Protein AF-A0A7J2KEU5-F1 (afdb_monomer)

Radius of gyration: 16.85 Å; Cα contacts (8 Å, |Δi|>4): 36; chains: 1; bounding box: 33×39×43 Å

Solvent-accessible surface area (backbone atoms only — not comparable to full-atom values): 4965 Å² total; per-residue (Å²): 132,66,67,66,64,56,51,53,51,48,55,48,50,71,52,47,53,56,51,51,44,35,54,51,14,54,53,36,44,77,69,67,47,95,61,16,65,63,42,34,52,52,29,50,53,50,58,63,46,48,61,52,54,54,42,52,51,49,38,54,50,24,59,74,69,67,38,62,68,62,28,51,52,45,48,52,54,48,50,53,51,52,51,52,51,51,52,71,74,76,109

Foldseek 3Di:
DDPVVVVVVVVCCLPVVLVVLCVVLVVCVVVVDVCSVVSNVVSVVSVLCSVLVVLVVQLVVCVVVVPPVSNVVSVVVNVVSVVVVVVVVVD

Structure (mmCIF, N/CA/C/O backbone):
data_AF-A0A7J2KEU5-F1
#
_entry.id   AF-A0A7J2KEU5-F1
#
loop_
_atom_site.group_PDB
_atom_site.id
_atom_site.type_symbol
_atom_site.label_atom_id
_atom_site.label_alt_id
_atom_site.label_comp_id
_atom_site.label_asym_id
_atom_site.label_entity_id
_atom_site.label_seq_id
_atom_site.pdbx_PDB_ins_code
_atom_site.Cartn_x
_atom_site.Cartn_y
_atom_site.Cartn_z
_atom_site.occupancy
_atom_site.B_iso_or_equiv
_atom_site.auth_seq_id
_atom_site.auth_comp_id
_atom_site.auth_asym_id
_atom_site.auth_atom_id
_atom_site.pdbx_PDB_model_num
ATOM 1 N N . MET A 1 1 ? -10.690 25.990 12.401 1.00 46.56 1 MET A N 1
ATOM 2 C CA . MET A 1 1 ? -9.794 25.425 11.364 1.00 46.56 1 MET A CA 1
ATOM 3 C C . MET A 1 1 ? -10.427 24.126 10.883 1.00 46.56 1 MET A C 1
ATOM 5 O O . MET A 1 1 ? -10.486 23.187 11.663 1.00 46.56 1 MET A O 1
ATOM 9 N N . ASN A 1 2 ? -11.031 24.119 9.688 1.00 46.22 2 ASN A N 1
ATOM 10 C CA . ASN A 1 2 ? -11.957 23.057 9.274 1.00 46.22 2 ASN A CA 1
ATOM 11 C C . ASN A 1 2 ? -11.186 21.787 8.869 1.00 46.22 2 ASN A C 1
ATOM 13 O O . ASN A 1 2 ? -10.334 21.845 7.971 1.00 46.22 2 ASN A O 1
ATOM 17 N N . ILE A 1 3 ? -11.449 20.675 9.562 1.00 53.78 3 ILE A N 1
ATOM 18 C CA . ILE A 1 3 ? -10.720 19.399 9.441 1.00 53.78 3 ILE A CA 1
ATOM 19 C C . ILE A 1 3 ? -10.789 18.875 7.995 1.00 53.78 3 ILE A C 1
ATOM 21 O O . ILE A 1 3 ? -9.775 18.422 7.455 1.00 53.78 3 ILE A O 1
ATOM 25 N N . ASP A 1 4 ? -11.913 19.103 7.315 1.00 53.72 4 ASP A N 1
ATOM 26 C CA . ASP A 1 4 ? -12.149 18.712 5.920 1.00 53.72 4 ASP A CA 1
ATOM 27 C C . ASP A 1 4 ? -11.182 19.358 4.919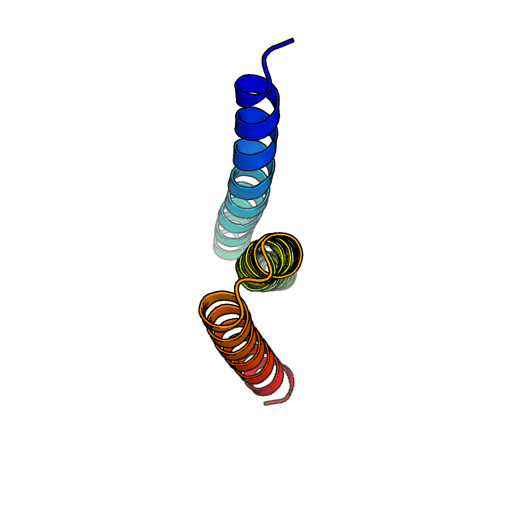 1.00 53.72 4 ASP A C 1
ATOM 29 O O . ASP A 1 4 ? -10.742 18.724 3.958 1.00 53.72 4 ASP A O 1
ATOM 33 N N . SER A 1 5 ? -10.756 20.604 5.158 1.00 56.78 5 SER A N 1
ATOM 34 C CA . SER A 1 5 ? -9.822 21.293 4.252 1.00 56.78 5 SER A CA 1
ATOM 35 C C . SER A 1 5 ? -8.408 20.707 4.314 1.00 56.78 5 SER A C 1
ATOM 37 O O . SER A 1 5 ? -7.666 20.730 3.327 1.00 56.78 5 SER A O 1
ATOM 39 N N . LYS A 1 6 ? -8.029 20.167 5.480 1.00 56.34 6 LYS A N 1
ATOM 40 C CA . LYS A 1 6 ? -6.703 19.597 5.728 1.00 56.34 6 LYS A CA 1
ATOM 41 C C . LYS A 1 6 ? -6.625 18.184 5.153 1.00 56.34 6 LYS A C 1
ATOM 43 O O . LYS A 1 6 ? -5.669 17.884 4.442 1.00 56.34 6 LYS A O 1
ATOM 48 N N . TYR A 1 7 ? -7.666 17.376 5.366 1.00 54.75 7 TYR A N 1
ATOM 49 C CA . TYR A 1 7 ? -7.790 16.049 4.760 1.00 54.75 7 TYR A CA 1
ATOM 50 C C . TYR A 1 7 ? -7.891 16.120 3.234 1.00 54.75 7 TYR A C 1
ATOM 52 O O . TYR A 1 7 ? -7.156 15.410 2.556 1.00 54.75 7 TYR A O 1
ATOM 60 N N . SER A 1 8 ? -8.681 17.045 2.674 1.00 60.28 8 SER A N 1
ATOM 61 C CA . SER A 1 8 ? -8.766 17.235 1.217 1.00 60.28 8 SER A CA 1
ATOM 62 C C . SER A 1 8 ? -7.414 17.596 0.591 1.00 60.28 8 SER A C 1
ATOM 64 O O . SER A 1 8 ? -7.060 17.066 -0.461 1.00 60.28 8 SER A O 1
ATOM 66 N N . LYS A 1 9 ? -6.615 18.455 1.244 1.00 63.06 9 LYS A N 1
ATOM 67 C CA . LYS A 1 9 ? -5.261 18.804 0.778 1.00 63.06 9 LYS A CA 1
ATOM 68 C C . LYS A 1 9 ? -4.290 17.629 0.848 1.00 63.06 9 LYS A C 1
ATOM 70 O O . LYS A 1 9 ? -3.468 17.490 -0.054 1.00 63.06 9 LYS A O 1
ATOM 75 N N . ILE A 1 10 ? -4.368 16.818 1.902 1.00 63.78 10 ILE A N 1
ATOM 76 C CA . ILE A 1 10 ? -3.522 15.632 2.058 1.00 63.78 10 ILE A CA 1
ATOM 77 C C . ILE A 1 10 ? -3.892 14.613 0.985 1.00 63.78 10 ILE A C 1
ATOM 79 O O . ILE A 1 10 ? -3.031 14.285 0.186 1.00 63.78 10 ILE A O 1
ATOM 83 N N . VAL A 1 11 ? -5.167 14.236 0.861 1.00 60.53 11 VAL A N 1
ATOM 84 C CA . VAL A 1 11 ? -5.653 13.291 -0.162 1.00 60.53 11 VAL A CA 1
ATOM 85 C C . VAL A 1 11 ? -5.281 13.748 -1.574 1.00 60.53 11 VAL A C 1
ATOM 87 O O . VAL A 1 11 ? -4.780 12.949 -2.363 1.00 60.53 11 VAL A O 1
ATOM 90 N N . ARG A 1 12 ? -5.426 15.048 -1.883 1.00 60.09 12 ARG A N 1
ATOM 91 C CA . ARG A 1 12 ? -4.967 15.589 -3.170 1.00 60.09 12 ARG A CA 1
ATOM 92 C C . ARG A 1 12 ? -3.472 15.406 -3.372 1.00 60.09 12 ARG A C 1
ATOM 94 O O . ARG A 1 12 ? -3.074 14.989 -4.447 1.00 60.09 12 ARG A O 1
ATOM 101 N N . LYS A 1 13 ? -2.637 15.705 -2.377 1.00 60.16 13 LYS A N 1
ATOM 102 C CA . LYS A 1 13 ? -1.184 15.522 -2.500 1.00 60.16 13 LYS A CA 1
ATOM 103 C C . LYS A 1 13 ? -0.805 14.046 -2.627 1.00 60.16 13 LYS A C 1
ATOM 105 O O . LYS A 1 13 ? 0.014 13.726 -3.479 1.00 60.16 13 LYS A O 1
ATOM 110 N N . THR A 1 14 ? -1.428 13.163 -1.851 1.00 59.78 14 THR A N 1
ATOM 111 C CA . THR A 1 14 ? -1.145 11.722 -1.865 1.00 59.78 14 THR A CA 1
ATOM 112 C C . THR A 1 14 ? -1.538 11.057 -3.184 1.00 59.78 14 THR A C 1
ATOM 114 O O . THR A 1 14 ? -0.913 10.073 -3.548 1.00 59.78 14 THR A O 1
ATOM 117 N N . LEU A 1 15 ? -2.527 11.588 -3.915 1.00 60.94 15 LEU A N 1
ATOM 118 C CA . LEU A 1 15 ? -2.943 11.065 -5.225 1.00 60.94 15 LEU A CA 1
ATOM 119 C C . LEU A 1 15 ? -2.287 11.790 -6.410 1.00 60.94 15 LEU A C 1
ATOM 121 O O . LEU A 1 15 ? -1.886 11.148 -7.375 1.00 60.94 15 LEU A O 1
ATOM 125 N N . ILE A 1 16 ? -2.146 13.120 -6.351 1.00 67.25 16 ILE A N 1
ATOM 126 C CA . ILE A 1 16 ? -1.611 13.922 -7.465 1.00 67.25 16 ILE A CA 1
ATOM 127 C C . ILE A 1 16 ? -0.106 13.720 -7.625 1.00 67.25 16 ILE A C 1
ATOM 129 O O . ILE A 1 16 ? 0.359 13.601 -8.751 1.00 67.25 16 ILE A O 1
ATOM 133 N N . ILE A 1 17 ? 0.666 13.683 -6.533 1.00 66.62 17 ILE A N 1
ATOM 134 C CA . ILE A 1 17 ? 2.129 13.536 -6.614 1.00 66.62 17 ILE A CA 1
ATOM 135 C C . ILE A 1 17 ? 2.523 12.234 -7.342 1.00 66.62 17 ILE A C 1
ATOM 137 O O . ILE A 1 17 ? 3.294 12.320 -8.297 1.00 66.62 17 ILE A O 1
ATOM 141 N N . PRO A 1 18 ? 1.975 11.056 -6.987 1.00 64.50 18 PRO A N 1
ATOM 142 C CA . PRO A 1 18 ? 2.261 9.833 -7.728 1.00 64.50 18 PRO A CA 1
ATOM 143 C C . PRO A 1 18 ? 1.777 9.874 -9.174 1.00 64.50 18 PRO A C 1
ATOM 145 O O . PRO A 1 18 ? 2.507 9.458 -10.067 1.00 64.50 18 PRO A O 1
ATOM 148 N N . LEU A 1 19 ? 0.587 10.428 -9.427 1.00 67.06 19 LEU A N 1
ATOM 149 C CA . LEU A 1 19 ? 0.063 10.560 -10.786 1.00 67.06 19 LEU A CA 1
ATOM 150 C C . LEU A 1 19 ? 0.996 11.408 -11.668 1.00 67.06 19 LEU A C 1
ATOM 152 O O . LEU A 1 19 ? 1.275 11.038 -12.805 1.00 67.06 19 LEU A O 1
ATOM 156 N N . VAL A 1 20 ? 1.527 12.512 -11.131 1.00 69.94 20 VAL A N 1
ATOM 157 C CA . VAL A 1 20 ? 2.492 13.375 -11.826 1.00 69.94 20 VAL A CA 1
ATOM 158 C C . VAL A 1 20 ? 3.793 12.624 -12.109 1.00 69.94 20 VAL A C 1
ATOM 160 O O . VAL A 1 20 ? 4.291 12.713 -13.226 1.00 69.94 20 VAL A O 1
ATOM 163 N N . ILE A 1 21 ? 4.317 11.847 -11.154 1.00 67.56 21 ILE A N 1
ATOM 164 C CA . ILE A 1 21 ? 5.539 11.044 -11.344 1.00 67.56 21 ILE A CA 1
ATOM 165 C C . ILE A 1 21 ? 5.350 10.011 -12.465 1.00 67.56 21 ILE A C 1
ATOM 167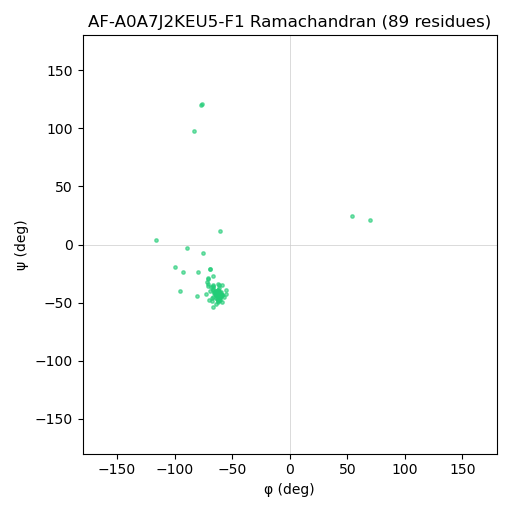 O O . ILE A 1 21 ? 6.236 9.850 -13.300 1.00 67.56 21 ILE A O 1
ATOM 171 N N . ILE A 1 22 ? 4.186 9.361 -12.533 1.00 64.62 22 ILE A N 1
ATOM 172 C CA . ILE A 1 22 ? 3.864 8.365 -13.566 1.00 64.62 22 ILE A CA 1
ATOM 173 C C . ILE A 1 22 ? 3.746 9.019 -14.941 1.00 64.62 22 ILE A C 1
ATOM 175 O O . ILE A 1 22 ? 4.375 8.559 -15.891 1.00 64.62 22 ILE A O 1
ATOM 179 N N . VAL A 1 23 ? 2.987 10.114 -15.053 1.00 68.56 23 VAL A N 1
ATOM 180 C CA . VAL A 1 23 ? 2.843 10.855 -16.316 1.00 68.56 23 VAL A CA 1
ATOM 181 C C . VAL A 1 23 ? 4.208 11.337 -16.804 1.00 68.56 23 VAL A C 1
ATOM 183 O O . VAL A 1 23 ? 4.534 11.175 -17.977 1.00 68.56 23 VAL A O 1
ATOM 186 N N . PHE A 1 24 ? 5.045 11.857 -15.903 1.00 66.62 24 PHE A N 1
ATOM 187 C CA . PHE A 1 24 ? 6.394 12.299 -16.242 1.00 66.62 24 PHE A CA 1
ATOM 188 C C . PHE A 1 24 ? 7.294 11.127 -16.663 1.00 66.62 24 PHE A C 1
ATOM 190 O O . PHE A 1 24 ? 8.010 11.239 -17.654 1.00 66.62 24 PHE A O 1
ATOM 197 N N . GLY A 1 25 ? 7.208 9.979 -15.983 1.00 63.03 25 GLY A N 1
ATOM 198 C CA . GLY A 1 25 ? 7.914 8.751 -16.358 1.00 63.03 25 GLY A CA 1
ATOM 199 C C . GLY A 1 25 ? 7.516 8.228 -17.743 1.00 63.03 25 GLY A C 1
ATOM 200 O O . GLY A 1 25 ? 8.391 7.895 -18.540 1.00 63.03 25 GLY A O 1
ATOM 201 N N . ILE A 1 26 ? 6.217 8.223 -18.072 1.00 64.94 26 ILE A N 1
ATOM 202 C CA . ILE A 1 26 ? 5.701 7.796 -19.387 1.00 64.94 26 ILE A CA 1
ATOM 203 C C . ILE A 1 26 ? 6.194 8.741 -20.486 1.00 64.94 26 ILE A C 1
ATOM 205 O O . ILE A 1 26 ? 6.631 8.292 -21.545 1.00 64.94 26 ILE A O 1
ATOM 209 N N . ILE A 1 27 ? 6.167 10.052 -20.228 1.00 65.44 27 ILE A N 1
ATOM 210 C CA . ILE A 1 27 ? 6.668 11.064 -21.162 1.00 65.44 27 ILE A CA 1
ATOM 211 C C . ILE A 1 27 ? 8.173 10.872 -21.394 1.00 65.44 27 ILE A C 1
ATOM 213 O O . ILE A 1 27 ? 8.596 10.765 -22.539 1.00 65.44 27 ILE A O 1
ATOM 217 N N . LEU A 1 28 ? 8.985 10.746 -20.338 1.00 60.59 28 LEU A N 1
ATOM 218 C CA . LEU A 1 28 ? 10.432 10.522 -20.465 1.00 60.59 28 LEU A CA 1
ATOM 219 C C . LEU A 1 28 ? 10.783 9.206 -21.173 1.00 60.59 28 LEU A C 1
ATOM 221 O O . LEU A 1 28 ? 11.780 9.157 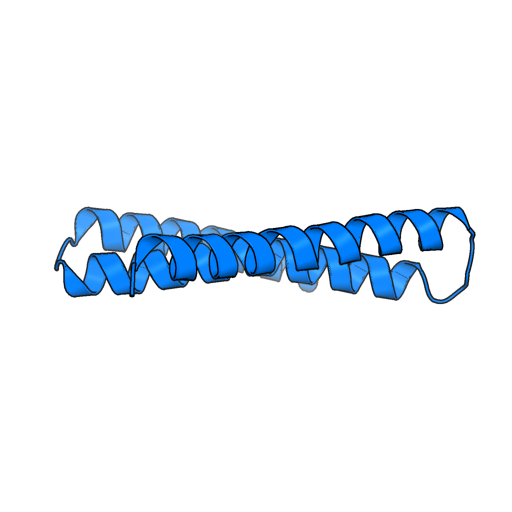-21.893 1.00 60.59 28 LEU A O 1
ATOM 225 N N . SER A 1 29 ? 9.979 8.157 -20.980 1.00 57.88 29 SER A N 1
ATOM 226 C CA . SER A 1 29 ? 10.154 6.861 -21.649 1.00 57.88 29 SER A CA 1
ATOM 227 C C . SER A 1 29 ? 9.866 6.935 -23.138 1.00 57.88 29 SER A C 1
ATOM 229 O O . SER A 1 29 ? 10.657 6.424 -23.927 1.00 57.88 29 SER A O 1
ATOM 231 N N . ASN A 1 30 ? 8.831 7.677 -23.533 1.00 58.62 30 ASN A N 1
ATOM 232 C CA . ASN A 1 30 ? 8.543 7.937 -24.942 1.00 58.62 30 ASN A CA 1
ATOM 233 C C . ASN A 1 30 ? 9.572 8.858 -25.622 1.00 58.62 30 ASN A C 1
ATOM 235 O O . ASN A 1 30 ? 9.689 8.831 -26.843 1.00 58.62 30 ASN A O 1
ATOM 239 N N . ILE A 1 31 ? 10.336 9.654 -24.862 1.00 61.59 31 ILE A N 1
ATOM 240 C CA . ILE A 1 31 ? 11.382 10.549 -25.401 1.00 61.59 31 ILE A CA 1
ATOM 241 C C . ILE A 1 31 ? 12.756 9.839 -25.488 1.00 61.59 31 ILE A C 1
ATOM 243 O O . ILE A 1 31 ? 13.718 10.406 -25.998 1.00 61.59 31 ILE A O 1
ATOM 247 N N . GLY A 1 32 ? 12.877 8.582 -25.039 1.00 49.56 32 GLY A N 1
ATOM 248 C CA . GLY A 1 32 ? 14.101 7.784 -25.217 1.00 49.56 32 GLY A CA 1
ATOM 249 C C . GLY A 1 32 ? 15.301 8.251 -24.382 1.00 49.56 32 GLY A C 1
ATOM 250 O O . GLY A 1 32 ? 16.445 7.933 -24.698 1.00 49.56 32 GLY A O 1
ATOM 251 N N . ILE A 1 33 ? 15.069 9.003 -23.302 1.00 57.56 33 ILE A N 1
ATOM 252 C CA . ILE A 1 33 ? 16.137 9.439 -22.395 1.00 57.56 33 ILE A CA 1
ATOM 253 C C . ILE A 1 33 ? 16.525 8.238 -21.521 1.00 57.56 33 ILE A C 1
ATOM 255 O O . ILE A 1 33 ? 15.681 7.694 -20.807 1.00 57.56 33 ILE A O 1
ATOM 259 N N . GLY A 1 34 ? 17.794 7.822 -21.565 1.00 51.66 34 GLY A N 1
ATOM 260 C CA . GLY A 1 34 ? 18.338 6.577 -20.985 1.00 51.66 34 GLY A CA 1
ATOM 261 C C . GLY A 1 34 ? 18.230 6.371 -19.460 1.00 51.66 34 GLY A C 1
ATOM 262 O O . GLY A 1 34 ? 18.844 5.450 -18.938 1.00 51.66 34 GLY A O 1
ATOM 263 N N . GLY A 1 35 ? 17.452 7.187 -18.742 1.00 56.25 35 GLY A N 1
ATOM 264 C CA . GLY A 1 35 ? 17.058 6.985 -17.334 1.00 56.25 35 GLY A CA 1
ATOM 265 C C . GLY A 1 35 ? 15.545 6.794 -17.126 1.00 56.25 35 GLY A C 1
ATOM 266 O O . GLY A 1 35 ? 15.070 6.718 -15.994 1.00 56.25 35 GLY A O 1
ATOM 267 N N . SER A 1 36 ? 14.775 6.742 -18.214 1.00 57.16 36 SER A N 1
ATOM 268 C CA . SER A 1 36 ? 13.310 6.728 -18.215 1.00 57.16 36 SER A CA 1
ATOM 269 C C . SER A 1 36 ? 12.681 5.429 -17.716 1.00 57.16 36 SER A C 1
ATOM 271 O O . SER A 1 36 ? 11.661 5.475 -17.031 1.00 57.16 36 SER A O 1
ATOM 273 N N . HIS A 1 37 ? 13.309 4.282 -17.982 1.00 60.22 37 HIS A N 1
ATOM 274 C CA . HIS A 1 37 ? 12.861 3.004 -17.433 1.00 60.22 37 HIS A CA 1
ATOM 275 C C . HIS A 1 37 ? 12.934 3.007 -15.908 1.00 60.22 37 HIS A C 1
ATOM 277 O O . HIS A 1 37 ? 11.959 2.657 -15.255 1.00 60.22 37 HIS A O 1
ATOM 283 N N . THR A 1 38 ? 14.038 3.467 -15.321 1.00 60.44 38 THR A N 1
ATOM 284 C CA . THR A 1 38 ? 14.209 3.503 -13.862 1.00 60.44 38 THR A CA 1
ATOM 285 C C . THR A 1 38 ? 13.173 4.409 -13.191 1.00 60.44 38 THR A C 1
ATOM 287 O O . THR A 1 38 ? 12.613 4.050 -12.161 1.00 60.44 38 THR A O 1
ATOM 290 N N . LEU A 1 39 ? 12.855 5.555 -13.802 1.00 61.78 39 LEU A N 1
ATOM 291 C CA . LEU A 1 39 ? 11.805 6.468 -13.333 1.00 61.78 39 LEU A CA 1
ATOM 292 C C . LEU A 1 39 ? 10.397 5.869 -13.447 1.00 61.78 39 LEU A C 1
ATOM 294 O O . LEU A 1 39 ? 9.588 6.053 -12.539 1.00 61.78 39 LEU A O 1
ATOM 298 N N . LEU A 1 40 ? 10.114 5.127 -14.519 1.00 63.69 40 LEU A N 1
ATOM 299 C CA . LEU A 1 40 ? 8.871 4.371 -14.659 1.00 63.69 40 LEU A CA 1
ATOM 300 C C . LEU A 1 40 ? 8.747 3.262 -13.615 1.00 63.69 40 LEU A C 1
ATOM 302 O O . LEU A 1 40 ? 7.691 3.141 -13.008 1.00 63.69 40 LEU A O 1
ATOM 306 N N . TRP A 1 41 ? 9.815 2.504 -13.360 1.00 65.62 41 TRP A N 1
ATOM 307 C CA . TRP A 1 41 ? 9.847 1.477 -12.315 1.00 65.62 41 TRP A CA 1
ATOM 308 C C . TRP A 1 41 ? 9.618 2.081 -10.928 1.00 65.62 41 TRP A C 1
ATOM 310 O O . TRP A 1 41 ? 8.797 1.574 -10.172 1.00 65.62 41 TRP A O 1
ATOM 320 N N . ILE A 1 42 ? 10.259 3.211 -10.612 1.00 65.44 42 ILE A N 1
ATOM 321 C CA . ILE A 1 42 ? 10.017 3.940 -9.358 1.00 65.44 42 ILE A CA 1
ATOM 322 C C . I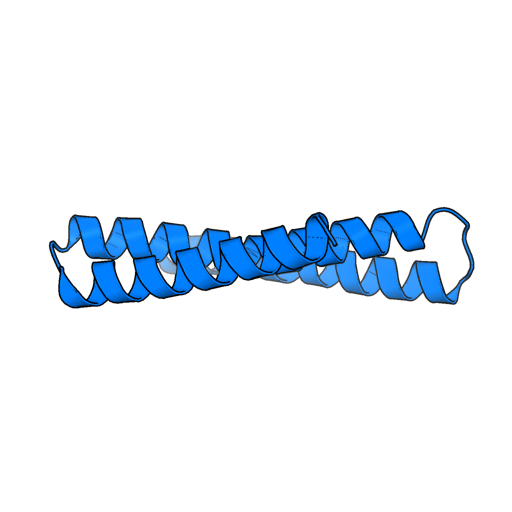LE A 1 42 ? 8.559 4.419 -9.282 1.00 65.44 42 ILE A C 1
ATOM 324 O O . ILE A 1 42 ? 7.922 4.270 -8.243 1.00 65.44 42 ILE A O 1
ATOM 328 N N . GLY A 1 43 ? 8.004 4.954 -10.373 1.00 63.78 43 GLY A N 1
ATOM 329 C CA . GLY A 1 43 ? 6.600 5.365 -10.443 1.00 63.78 43 GLY A CA 1
ATOM 330 C C . GLY A 1 43 ? 5.620 4.201 -10.259 1.00 63.78 43 GLY A C 1
ATOM 331 O O . GLY A 1 43 ? 4.625 4.355 -9.554 1.00 63.78 43 GLY A O 1
ATOM 332 N N . LEU A 1 44 ? 5.925 3.036 -10.834 1.00 66.31 44 LEU A N 1
ATOM 333 C CA . LEU A 1 44 ? 5.138 1.809 -10.707 1.00 66.31 44 LEU A CA 1
ATOM 334 C C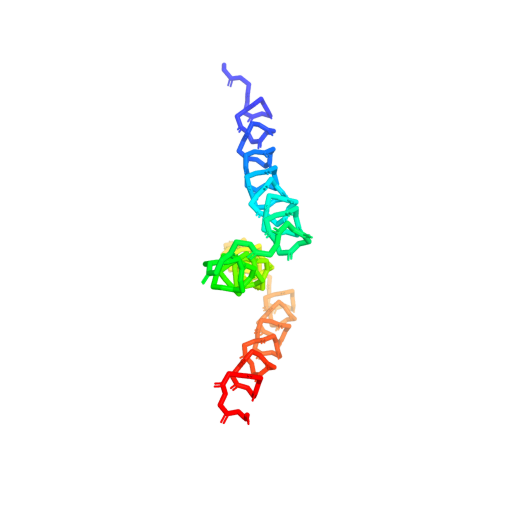 . LEU A 1 44 ? 5.180 1.269 -9.270 1.00 66.31 44 LEU A C 1
ATOM 336 O O . LEU A 1 44 ? 4.136 1.000 -8.689 1.00 66.31 44 LEU A O 1
ATOM 340 N N . ILE A 1 45 ? 6.368 1.221 -8.658 1.00 66.06 45 ILE A N 1
ATOM 341 C CA . ILE A 1 45 ? 6.558 0.815 -7.257 1.00 66.06 45 ILE A CA 1
ATOM 342 C C . ILE A 1 45 ? 5.788 1.751 -6.320 1.00 66.06 45 ILE A C 1
ATOM 344 O O . ILE A 1 45 ? 5.093 1.302 -5.411 1.00 66.06 45 ILE A O 1
ATOM 348 N N . ILE A 1 46 ? 5.866 3.067 -6.543 1.00 67.44 46 ILE A N 1
ATOM 349 C CA . ILE A 1 46 ? 5.098 4.039 -5.755 1.00 67.44 46 ILE A CA 1
ATOM 350 C C . ILE A 1 46 ? 3.591 3.810 -5.946 1.00 67.44 46 ILE A C 1
ATOM 352 O O . ILE A 1 46 ? 2.845 3.900 -4.971 1.00 67.44 46 ILE A O 1
ATOM 356 N N . LEU A 1 47 ? 3.135 3.485 -7.161 1.00 65.25 47 LEU A N 1
ATOM 357 C CA . LEU A 1 47 ? 1.729 3.184 -7.432 1.00 65.25 47 LEU A CA 1
ATOM 358 C C . LEU A 1 47 ? 1.250 1.933 -6.684 1.00 65.25 47 LE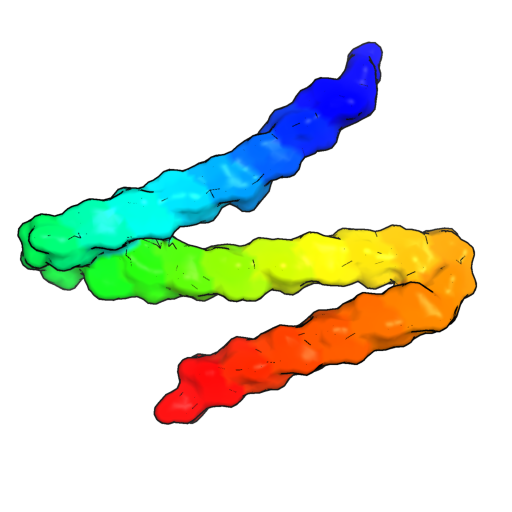U A C 1
ATOM 360 O O . LEU A 1 47 ? 0.151 1.952 -6.139 1.00 65.25 47 LEU A O 1
ATOM 364 N N . GLU A 1 48 ? 2.071 0.889 -6.601 1.00 67.50 48 GLU A N 1
ATOM 365 C CA . GLU A 1 48 ? 1.759 -0.335 -5.850 1.00 67.50 48 GLU A CA 1
ATOM 366 C C . GLU A 1 48 ? 1.777 -0.127 -4.326 1.00 67.50 48 GLU A C 1
ATOM 368 O O . GLU A 1 48 ? 1.018 -0.764 -3.592 1.00 67.50 48 GLU A O 1
ATOM 373 N N . LEU A 1 49 ? 2.581 0.820 -3.832 1.00 69.94 49 LEU A N 1
ATOM 374 C CA . LEU A 1 49 ? 2.677 1.140 -2.404 1.00 69.94 49 LEU A CA 1
ATOM 375 C C . LEU A 1 49 ? 1.527 2.027 -1.884 1.00 69.94 49 LEU A C 1
ATOM 377 O O . LEU A 1 49 ? 1.217 1.991 -0.690 1.00 69.94 49 LEU A O 1
ATOM 381 N N . ILE A 1 50 ? 0.857 2.808 -2.739 1.00 73.94 50 ILE A N 1
ATOM 382 C CA . ILE A 1 50 ? -0.276 3.669 -2.333 1.00 73.94 50 ILE A CA 1
ATOM 383 C C . ILE A 1 50 ? -1.480 2.868 -1.805 1.00 73.94 50 ILE A C 1
ATOM 385 O O . ILE A 1 50 ? -1.987 3.222 -0.735 1.00 73.94 50 ILE A O 1
ATOM 389 N N . PRO A 1 51 ? -1.944 1.792 -2.474 1.00 74.56 51 PRO A N 1
ATOM 390 C CA . PRO A 1 51 ? -2.976 0.905 -1.939 1.00 74.56 51 PRO A CA 1
ATOM 391 C C . PRO A 1 51 ? -2.610 0.339 -0.565 1.00 74.56 51 PRO A C 1
ATOM 393 O O . PRO A 1 51 ? -3.455 0.286 0.326 1.00 74.56 51 PRO A O 1
ATOM 396 N N . LEU A 1 52 ? -1.338 -0.014 -0.367 1.00 80.06 52 LEU A N 1
ATOM 397 C CA . LEU A 1 52 ? -0.802 -0.516 0.899 1.00 80.06 52 LEU A CA 1
ATOM 398 C C . LEU A 1 52 ? -0.864 0.529 2.021 1.00 80.06 52 LEU A C 1
ATOM 400 O O . LEU A 1 52 ? -1.238 0.208 3.154 1.00 80.06 52 LEU A O 1
ATOM 404 N N . LEU A 1 53 ? -0.567 1.793 1.714 1.00 78.25 53 LEU A N 1
ATOM 405 C CA . LEU A 1 53 ? -0.746 2.908 2.651 1.00 78.25 53 LEU A CA 1
ATOM 406 C C . LEU A 1 53 ? -2.227 3.132 2.998 1.00 78.25 53 LEU A C 1
ATOM 408 O O . LEU A 1 53 ? -2.566 3.348 4.160 1.00 78.25 53 LEU A O 1
ATOM 412 N N . GLY A 1 54 ? -3.129 3.035 2.019 1.00 77.75 54 GLY A N 1
ATOM 413 C CA . GLY A 1 54 ? -4.573 3.121 2.261 1.00 77.75 54 GLY A CA 1
ATOM 414 C C . GLY A 1 54 ? -5.092 1.991 3.158 1.00 77.75 54 GLY A C 1
ATOM 415 O O . GLY A 1 54 ? -5.840 2.234 4.108 1.00 77.75 54 GLY A O 1
ATOM 416 N N . LEU A 1 55 ? -4.643 0.762 2.906 1.00 82.00 55 LEU A N 1
ATOM 417 C CA . LEU A 1 55 ? -5.022 -0.423 3.676 1.00 82.00 55 LEU A CA 1
ATOM 418 C C . LEU A 1 55 ? -4.468 -0.418 5.102 1.00 82.00 55 LEU A C 1
ATOM 420 O O . LEU A 1 55 ? -5.167 -0.806 6.035 1.00 82.00 55 LEU A O 1
ATOM 424 N N . SER A 1 56 ? -3.250 0.081 5.308 1.00 79.00 56 SER A N 1
ATOM 425 C CA . SER A 1 56 ? -2.682 0.232 6.654 1.00 79.00 56 SER A CA 1
ATOM 426 C C . SER A 1 56 ? -3.436 1.275 7.489 1.00 79.00 56 SER A C 1
ATOM 428 O O . SER A 1 56 ? -3.669 1.050 8.679 1.00 79.00 56 SER A O 1
ATOM 430 N N . VAL A 1 57 ? -3.919 2.363 6.880 1.00 82.25 57 VAL A N 1
ATOM 431 C CA . VAL A 1 57 ? -4.823 3.314 7.555 1.00 82.25 57 VAL A CA 1
ATOM 432 C C . VAL A 1 57 ? -6.159 2.653 7.916 1.00 82.25 57 VAL A C 1
ATOM 434 O O . VAL A 1 57 ? -6.639 2.840 9.036 1.00 82.25 57 VAL A O 1
ATOM 437 N N . LEU A 1 58 ? -6.735 1.846 7.018 1.00 81.81 58 LEU A N 1
ATOM 438 C CA . LEU A 1 58 ? -7.961 1.079 7.284 1.00 81.81 58 LEU A CA 1
ATOM 439 C C . LEU A 1 58 ? -7.780 0.079 8.432 1.00 81.81 58 LEU A C 1
ATOM 441 O O . LEU A 1 58 ? -8.628 0.006 9.317 1.00 81.81 58 LEU A O 1
ATOM 445 N N . LEU A 1 59 ? -6.654 -0.634 8.483 1.00 84.25 59 LEU A N 1
ATOM 446 C CA . LEU A 1 59 ? -6.333 -1.553 9.578 1.00 84.25 59 LEU A CA 1
ATOM 447 C C . LEU A 1 59 ? -6.258 -0.834 10.929 1.00 84.25 59 LEU A C 1
ATOM 449 O O . LEU A 1 59 ? -6.841 -1.301 11.907 1.00 84.25 59 LEU A O 1
ATOM 453 N N . ILE A 1 60 ? -5.599 0.328 10.988 1.00 84.88 60 ILE A N 1
ATOM 454 C CA . ILE A 1 60 ? -5.544 1.153 12.206 1.00 84.88 60 ILE A CA 1
ATOM 455 C C . ILE A 1 60 ? -6.948 1.627 12.600 1.00 84.88 60 ILE A C 1
ATOM 457 O O . ILE A 1 60 ? -7.292 1.642 13.784 1.00 84.88 60 ILE A O 1
ATOM 461 N N . TYR A 1 61 ? -7.764 2.011 11.619 1.00 85.38 61 TYR A N 1
ATOM 462 C CA . TYR A 1 61 ? -9.132 2.460 11.842 1.00 85.38 61 TYR A CA 1
ATOM 463 C C . TYR A 1 61 ? -10.016 1.345 12.421 1.00 85.38 61 TYR A C 1
ATOM 465 O O . TYR A 1 61 ? -10.616 1.534 13.480 1.00 85.38 61 TYR A O 1
ATOM 473 N N . TYR A 1 62 ? -10.031 0.159 11.806 1.00 86.00 62 TYR A N 1
ATOM 474 C CA . TYR A 1 62 ? -10.821 -0.977 12.290 1.00 86.00 62 TYR A CA 1
ATOM 475 C C . TYR A 1 62 ? -10.319 -1.519 13.632 1.00 86.00 62 TYR A C 1
ATOM 477 O O . TYR A 1 62 ? -11.127 -1.853 14.500 1.00 86.00 62 TYR A O 1
ATOM 485 N N . ALA A 1 63 ? -9.002 -1.505 13.870 1.00 83.56 63 ALA A N 1
ATOM 486 C CA . ALA A 1 63 ? -8.433 -1.854 15.170 1.00 83.56 63 ALA A CA 1
ATOM 487 C C . ALA A 1 63 ? -8.925 -0.914 16.284 1.00 83.56 63 ALA A C 1
ATOM 489 O O . ALA A 1 63 ? -9.270 -1.370 17.375 1.00 83.56 63 ALA A O 1
ATOM 490 N N . ARG A 1 64 ? -9.015 0.397 16.009 1.00 84.38 64 ARG A N 1
ATOM 491 C CA . ARG A 1 64 ? -9.560 1.383 16.959 1.00 84.38 64 ARG A CA 1
ATOM 492 C C . ARG A 1 64 ? -11.050 1.197 17.216 1.00 84.38 64 ARG A C 1
ATOM 494 O O . ARG A 1 64 ? -11.485 1.376 18.350 1.00 84.38 64 ARG A O 1
ATOM 501 N N . LEU A 1 65 ? -11.812 0.821 16.193 1.00 88.25 65 LEU A N 1
ATOM 502 C CA . LEU A 1 65 ? -13.239 0.523 16.321 1.00 88.25 65 LEU A CA 1
ATOM 503 C C . LEU A 1 65 ? -13.527 -0.837 16.976 1.00 88.25 65 LEU A C 1
ATOM 505 O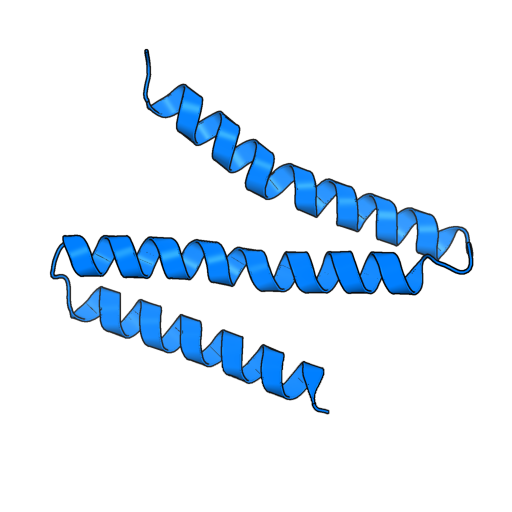 O . LEU A 1 65 ? -14.681 -1.120 17.280 1.00 88.25 65 LEU A O 1
ATOM 509 N N . LYS A 1 66 ? -12.499 -1.668 17.218 1.00 87.50 66 LYS A N 1
ATOM 510 C CA . LYS A 1 66 ? -12.628 -3.071 17.662 1.00 87.50 66 LYS A CA 1
ATOM 511 C C . LYS A 1 66 ? -13.519 -3.917 16.740 1.00 87.50 66 LYS A C 1
ATOM 513 O O . LYS A 1 66 ? -14.059 -4.938 17.165 1.00 87.50 66 LYS A O 1
ATOM 518 N N . ASP A 1 67 ? -13.639 -3.506 15.483 1.00 85.75 67 ASP A N 1
ATOM 519 C CA . ASP A 1 67 ? -14.413 -4.199 14.464 1.00 85.75 67 ASP A CA 1
ATOM 520 C C . ASP A 1 67 ? -13.561 -5.325 13.874 1.00 85.75 67 ASP A C 1
ATOM 522 O O . ASP A 1 67 ? -12.680 -5.107 13.040 1.00 85.75 67 ASP A O 1
ATOM 526 N N . LYS A 1 68 ? -13.783 -6.539 14.381 1.00 85.00 68 LYS A N 1
ATOM 527 C CA . LYS A 1 68 ? -12.965 -7.709 14.048 1.00 85.00 68 LYS A CA 1
ATOM 528 C C . LYS A 1 68 ? -13.199 -8.201 12.623 1.00 85.00 68 LYS A C 1
ATOM 530 O O . LYS A 1 68 ? -12.249 -8.653 11.993 1.00 85.00 68 LYS A O 1
ATOM 535 N N . GLU A 1 69 ? -14.424 -8.118 12.115 1.00 85.62 69 GLU A N 1
ATOM 536 C CA . GLU A 1 69 ? -14.782 -8.658 10.799 1.00 85.62 69 GLU A CA 1
AT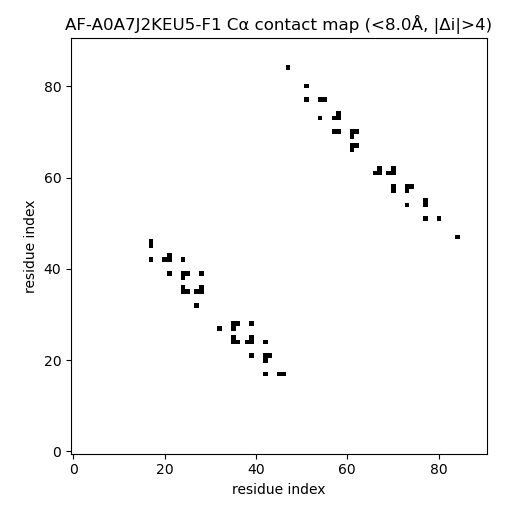OM 537 C C . GLU A 1 69 ? -14.137 -7.830 9.683 1.00 85.62 69 GLU A C 1
ATOM 539 O O . GLU A 1 69 ? -13.449 -8.366 8.805 1.00 85.62 69 GLU A O 1
ATOM 544 N N . ASN A 1 70 ? -14.259 -6.504 9.777 1.00 82.56 70 ASN A N 1
ATOM 545 C CA . ASN A 1 70 ? -13.656 -5.596 8.807 1.00 82.56 70 ASN A CA 1
ATOM 546 C C . ASN A 1 70 ? -12.130 -5.524 8.949 1.00 82.56 70 ASN A C 1
ATOM 548 O O . ASN A 1 70 ? -11.424 -5.417 7.945 1.00 82.56 70 ASN A O 1
ATOM 552 N N . PHE A 1 71 ? -11.601 -5.667 10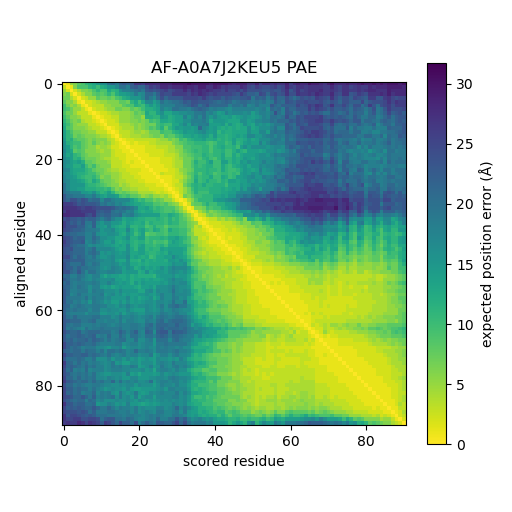.170 1.00 86.62 71 PHE A N 1
ATOM 553 C CA . PHE A 1 71 ? -10.158 -5.775 10.389 1.00 86.62 71 PHE A CA 1
ATOM 554 C C . PHE A 1 71 ? -9.565 -7.011 9.705 1.00 86.62 71 PHE A C 1
ATOM 556 O O . PHE A 1 71 ? -8.576 -6.890 8.986 1.00 86.62 71 PHE A O 1
ATOM 563 N N . ILE A 1 72 ? -10.176 -8.189 9.884 1.00 86.00 72 ILE A N 1
ATOM 564 C CA . ILE A 1 72 ? -9.710 -9.431 9.250 1.00 86.00 72 ILE A CA 1
ATOM 565 C C . ILE A 1 72 ? -9.801 -9.315 7.726 1.00 86.00 72 ILE A C 1
ATOM 567 O O . ILE A 1 72 ? -8.852 -9.668 7.031 1.00 86.00 72 ILE A O 1
ATOM 571 N N . THR A 1 73 ? -10.892 -8.756 7.201 1.00 86.19 73 THR A N 1
ATOM 572 C CA . THR A 1 73 ? -11.060 -8.560 5.753 1.00 86.19 73 THR A CA 1
ATOM 573 C C . THR A 1 73 ? -9.974 -7.646 5.177 1.00 86.19 73 THR A C 1
ATOM 575 O O . THR A 1 73 ? -9.310 -8.004 4.203 1.00 86.19 73 THR A O 1
ATOM 578 N N . ALA A 1 74 ? -9.719 -6.498 5.814 1.00 84.25 74 ALA A N 1
ATOM 579 C CA . ALA A 1 74 ? -8.646 -5.590 5.411 1.00 84.25 74 ALA A CA 1
ATOM 580 C C . ALA A 1 74 ? -7.260 -6.251 5.515 1.00 84.25 74 ALA A C 1
ATOM 582 O O . ALA A 1 74 ? -6.408 -6.038 4.650 1.00 84.25 74 ALA A O 1
ATOM 583 N N . LEU A 1 75 ? -7.036 -7.087 6.534 1.00 87.75 75 LEU A N 1
ATOM 584 C CA . LEU A 1 75 ? -5.787 -7.826 6.723 1.00 87.75 75 LEU A CA 1
ATOM 585 C C . LEU A 1 75 ? -5.551 -8.821 5.579 1.00 87.75 75 LEU A C 1
ATOM 587 O O . LEU A 1 75 ? -4.458 -8.854 5.018 1.00 87.75 75 LEU A O 1
ATOM 591 N N . VAL A 1 76 ? -6.577 -9.589 5.204 1.00 88.19 76 VAL A N 1
ATOM 592 C CA . VAL A 1 76 ? -6.512 -10.570 4.109 1.00 88.19 76 VAL A CA 1
ATOM 593 C C . VAL A 1 76 ? -6.207 -9.883 2.778 1.00 88.19 76 VAL A C 1
ATOM 595 O O . VAL A 1 76 ? -5.316 -10.325 2.055 1.00 88.19 76 VAL A O 1
ATOM 598 N N . ILE A 1 77 ? -6.881 -8.768 2.479 1.00 86.12 77 ILE A N 1
ATOM 599 C CA . ILE A 1 77 ? -6.627 -7.984 1.260 1.00 86.12 77 ILE A CA 1
ATOM 600 C C . ILE A 1 77 ? -5.186 -7.452 1.250 1.00 86.12 77 ILE A C 1
ATOM 602 O O . ILE A 1 77 ? -4.497 -7.537 0.234 1.00 86.12 77 ILE A O 1
ATOM 606 N N . THR A 1 78 ? -4.703 -6.951 2.390 1.00 85.19 78 THR A N 1
ATOM 607 C CA . THR A 1 78 ? -3.326 -6.450 2.527 1.00 85.19 78 THR A CA 1
ATOM 608 C C . THR A 1 78 ? -2.299 -7.553 2.274 1.00 85.19 78 THR A C 1
ATOM 610 O O . THR A 1 78 ? -1.358 -7.352 1.508 1.00 85.19 78 THR A O 1
ATOM 613 N N . LEU A 1 79 ? -2.497 -8.736 2.865 1.00 86.75 79 LEU A N 1
ATOM 614 C CA . LEU A 1 79 ? -1.637 -9.905 2.660 1.00 86.75 79 LEU A CA 1
ATOM 615 C C . LEU A 1 79 ? -1.616 -10.349 1.198 1.00 86.75 79 LEU A C 1
ATOM 617 O O . LEU A 1 79 ? -0.543 -10.596 0.656 1.00 86.75 79 LEU A O 1
ATOM 621 N N . PHE A 1 80 ? -2.779 -10.406 0.547 1.00 86.25 80 PHE A N 1
ATOM 622 C CA . PHE A 1 80 ? -2.878 -10.784 -0.860 1.00 86.25 80 PHE A CA 1
ATOM 623 C C . PHE A 1 80 ? -2.064 -9.849 -1.765 1.00 86.25 80 PHE A C 1
ATOM 625 O O . PHE A 1 80 ? -1.338 -10.314 -2.642 1.00 86.25 80 PHE A O 1
ATOM 632 N N . ILE A 1 81 ? -2.132 -8.537 -1.533 1.00 82.12 81 ILE A N 1
ATOM 633 C CA . ILE A 1 81 ? -1.360 -7.556 -2.309 1.00 82.12 81 ILE A CA 1
ATOM 634 C C . ILE A 1 81 ? 0.141 -7.706 -2.042 1.00 82.12 81 ILE A C 1
ATOM 636 O O . ILE A 1 81 ? 0.915 -7.748 -2.993 1.00 82.12 81 ILE A O 1
ATOM 640 N N . ILE A 1 82 ? 0.559 -7.855 -0.779 1.00 83.31 82 ILE A N 1
ATOM 641 C CA . ILE A 1 82 ? 1.976 -8.061 -0.427 1.00 83.31 82 ILE A CA 1
ATOM 642 C C . ILE A 1 82 ? 2.537 -9.312 -1.110 1.00 83.31 82 ILE A C 1
ATOM 644 O O . ILE A 1 82 ? 3.641 -9.267 -1.646 1.00 83.31 82 ILE A O 1
ATOM 648 N N . ILE A 1 83 ? 1.780 -10.412 -1.117 1.00 84.12 83 ILE A N 1
ATOM 649 C CA . ILE A 1 83 ? 2.185 -11.658 -1.776 1.00 84.12 83 ILE A CA 1
ATOM 650 C C . ILE A 1 83 ? 2.345 -11.442 -3.283 1.00 84.12 83 ILE A C 1
ATOM 652 O O . ILE A 1 83 ? 3.354 -11.859 -3.842 1.00 84.12 83 ILE A O 1
ATOM 656 N N . ASN A 1 84 ? 1.400 -10.761 -3.937 1.00 78.06 84 ASN A N 1
ATOM 657 C CA . ASN A 1 84 ? 1.503 -10.474 -5.371 1.00 78.06 84 ASN A CA 1
ATOM 658 C C . ASN A 1 84 ? 2.713 -9.593 -5.705 1.00 78.06 84 ASN A C 1
ATOM 660 O O . ASN A 1 84 ? 3.414 -9.875 -6.673 1.00 78.06 84 ASN A O 1
ATOM 664 N N . ILE A 1 85 ? 2.996 -8.574 -4.888 1.00 75.31 85 ILE A N 1
ATOM 665 C CA . ILE A 1 85 ? 4.192 -7.740 -5.059 1.00 75.31 85 ILE A CA 1
ATOM 666 C C . ILE A 1 85 ? 5.450 -8.592 -4.888 1.00 75.31 85 ILE A C 1
ATOM 668 O O . ILE A 1 85 ? 6.326 -8.546 -5.739 1.00 75.31 85 ILE A O 1
ATOM 672 N N . LEU A 1 86 ? 5.534 -9.412 -3.833 1.00 77.62 86 LEU A N 1
ATOM 673 C CA . LEU A 1 86 ? 6.676 -10.302 -3.603 1.00 77.62 86 LEU A CA 1
ATOM 674 C C . LEU A 1 86 ? 6.913 -11.251 -4.780 1.00 77.62 86 LEU A C 1
ATOM 676 O O . LEU A 1 86 ? 8.052 -11.386 -5.209 1.00 77.62 86 LEU A O 1
ATOM 680 N N . ILE A 1 87 ? 5.858 -11.871 -5.319 1.00 78.19 87 ILE A N 1
ATOM 681 C CA . ILE A 1 87 ? 5.954 -12.758 -6.487 1.00 78.19 87 ILE A CA 1
ATOM 682 C C . ILE A 1 87 ? 6.493 -11.994 -7.700 1.00 78.19 87 ILE A C 1
ATOM 684 O O . ILE A 1 87 ? 7.430 -12.464 -8.336 1.00 78.19 87 ILE A O 1
ATOM 688 N N . ASN A 1 88 ? 5.954 -10.806 -7.984 1.00 67.75 88 ASN A N 1
ATOM 689 C CA . ASN A 1 88 ? 6.392 -9.982 -9.114 1.00 67.75 88 ASN A CA 1
ATOM 690 C C . ASN A 1 88 ? 7.798 -9.385 -8.941 1.00 67.75 88 ASN A C 1
ATOM 692 O O . ASN A 1 88 ? 8.405 -8.988 -9.929 1.00 67.75 88 ASN A O 1
ATOM 696 N N . PHE A 1 89 ? 8.305 -9.274 -7.710 1.00 65.50 89 PHE A N 1
ATOM 697 C CA . PHE A 1 89 ? 9.637 -8.725 -7.434 1.00 65.50 89 PHE A CA 1
ATOM 698 C C . PHE A 1 89 ? 10.737 -9.797 -7.369 1.00 65.50 89 PHE A C 1
ATOM 700 O O . PHE A 1 89 ? 11.912 -9.470 -7.524 1.00 65.50 89 PHE A O 1
ATOM 707 N N . LEU A 1 90 ? 10.376 -11.054 -7.080 1.00 56.97 90 LEU A N 1
ATOM 708 C CA . LEU A 1 90 ? 11.300 -12.196 -6.986 1.00 56.97 90 LEU A CA 1
ATOM 709 C C . LEU A 1 90 ? 11.335 -13.079 -8.244 1.00 56.97 90 LEU A C 1
ATOM 711 O O . LEU A 1 90 ? 12.280 -13.858 -8.376 1.00 56.97 90 LEU A O 1
ATOM 715 N N . GLY A 1 91 ? 10.318 -13.006 -9.107 1.00 45.53 91 GLY A N 1
ATOM 716 C CA . GLY A 1 91 ? 10.245 -13.719 -10.391 1.00 45.53 91 GLY A CA 1
ATOM 717 C C . GLY A 1 91 ? 10.814 -12.911 -11.547 1.00 45.53 91 GLY A C 1
ATOM 718 O O . GLY A 1 91 ? 11.402 -13.550 -12.447 1.00 45.53 91 GLY A O 1
#

pLDDT: mean 70.31, std 11.97, range [45.53, 88.25]

Mean predicted aligned error: 12.53 Å

Sequence (91 aa):
MNIDSKYSKIVRKTLIIPLVIIVFGIILSNIGIGGSHTLLWIGLIILELIPLLGLSVLLIYYARLKDKENFITALVITLFIIINILINFLG

Secondary structure (DSSP, 8-state):
--HHHHHHHHHHHHHHHHHHHHHHHHHHHHTT-TTHHHHHHHHHHHHHHHHHHHHHHHHHHHHHHT-HHHHHHHHHHHHHHHHHHHHHHH-